Protein AF-D3AP88-F1 (afdb_monomer_lite)

Radius of gyration: 17.1 Å; chains: 1; bounding box: 40×24×46 Å

Foldseek 3Di:
DVVLVVVLVVQLVVQLVVCVVVVQVVLLVVQQADDDDPPDDPVVCVSTSRHPDSVVSNLVSCLVSVVVCCVVPVVVVVVNVVSVD

InterPro domains:
  IPR000715 Glycosyl transferase, family 4 [PTHR22926] (4-71)
  IPR018480 Phospho-N-acetylmuramoyl-pentapeptide transferase, conserved site [PF10555] (47-59)
  IPR018480 Phospho-N-acetylmuramoyl-pentapeptide transferase, conserved site [PS01347] (47-59)

Secondary structure (DSSP, 8-state):
-HHHHHHHHHHHHHHHHHHHHHHHHHHHHTT-BPPPPTTS-HHHHTTTTPBS-THHHHHHHHHHHHHHHTTT-TTHHHHHHHHH-

pLDDT: mean 89.01, std 6.25, range [75.31, 97.12]

Structure (mmCIF, N/CA/C/O backbone):
data_AF-D3AP88-F1
#
_entry.id   AF-D3AP88-F1
#
loop_
_atom_site.group_PDB
_atom_site.id
_atom_site.type_symbol
_atom_site.label_atom_id
_atom_site.label_alt_id
_atom_site.label_comp_id
_atom_site.label_asym_id
_atom_site.label_entity_id
_atom_site.label_seq_id
_atom_site.pdbx_PDB_ins_code
_atom_site.Cartn_x
_atom_site.Cartn_y
_atom_site.Cartn_z
_atom_site.occupancy
_atom_site.B_iso_or_equiv
_atom_site.auth_seq_id
_atom_site.auth_comp_id
_atom_site.auth_asym_id
_atom_site.auth_atom_id
_atom_site.pdbx_PDB_model_num
ATOM 1 N N . MET A 1 1 ? 21.518 -1.475 -8.255 1.00 77.12 1 MET A N 1
ATOM 2 C CA . MET A 1 1 ? 20.717 -2.371 -7.383 1.00 77.12 1 MET A CA 1
ATOM 3 C C . MET A 1 1 ? 20.244 -1.719 -6.072 1.00 77.12 1 MET A C 1
ATOM 5 O O . MET A 1 1 ? 19.065 -1.822 -5.749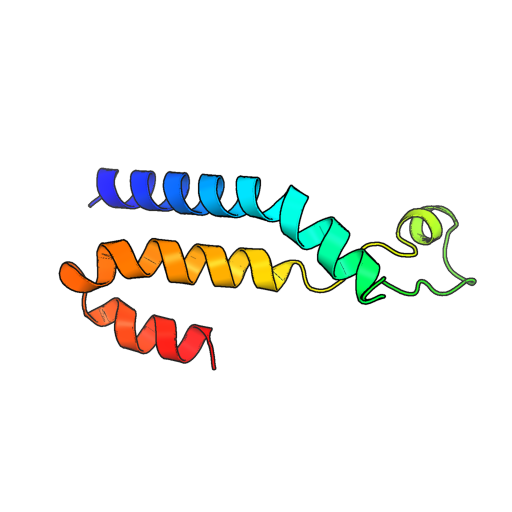 1.00 77.12 1 MET A O 1
ATOM 9 N N . ILE A 1 2 ? 21.130 -1.094 -5.277 1.00 89.62 2 ILE A N 1
ATOM 10 C CA . ILE A 1 2 ? 20.758 -0.510 -3.968 1.00 89.62 2 ILE A CA 1
ATOM 11 C C . ILE A 1 2 ? 19.827 0.702 -4.136 1.00 89.62 2 ILE A C 1
ATOM 13 O O . ILE A 1 2 ? 18.790 0.773 -3.481 1.00 89.62 2 ILE A O 1
ATOM 17 N N . ASN A 1 3 ? 20.155 1.621 -5.047 1.00 92.31 3 ASN A N 1
ATOM 18 C CA . ASN A 1 3 ? 19.380 2.845 -5.272 1.00 92.31 3 ASN A CA 1
ATOM 19 C C . ASN A 1 3 ? 17.956 2.546 -5.757 1.00 92.31 3 ASN A C 1
ATOM 21 O O . ASN A 1 3 ? 17.004 3.165 -5.302 1.00 92.31 3 ASN A O 1
ATOM 25 N N . GLU A 1 4 ? 17.806 1.566 -6.642 1.00 91.62 4 GLU A N 1
ATOM 26 C CA . GLU A 1 4 ? 16.542 1.098 -7.205 1.00 91.62 4 GLU A CA 1
ATOM 27 C C . GLU A 1 4 ? 15.670 0.474 -6.115 1.00 91.62 4 GLU A C 1
ATOM 29 O O . GLU A 1 4 ? 14.468 0.716 -6.084 1.00 91.62 4 GLU A O 1
ATOM 34 N N . THR A 1 5 ? 16.282 -0.259 -5.179 1.00 92.00 5 THR A N 1
ATOM 35 C CA . THR A 1 5 ? 15.578 -0.839 -4.026 1.00 92.00 5 THR A CA 1
ATOM 36 C C . THR A 1 5 ? 15.089 0.253 -3.076 1.00 92.00 5 THR A C 1
ATOM 38 O O . THR A 1 5 ? 13.934 0.236 -2.660 1.00 92.00 5 THR A O 1
ATOM 41 N N . ILE A 1 6 ? 15.937 1.240 -2.766 1.00 96.00 6 ILE A N 1
ATOM 42 C CA . ILE A 1 6 ? 15.552 2.395 -1.940 1.00 96.00 6 ILE A CA 1
ATOM 43 C C . ILE A 1 6 ? 14.403 3.162 -2.605 1.00 96.00 6 ILE A C 1
ATOM 45 O O . ILE A 1 6 ? 13.429 3.518 -1.944 1.00 96.00 6 ILE A O 1
ATOM 49 N N . LEU A 1 7 ? 14.487 3.376 -3.917 1.00 95.44 7 LEU A N 1
ATOM 50 C CA . LEU A 1 7 ? 13.469 4.086 -4.682 1.00 95.44 7 LEU A CA 1
ATOM 51 C C . LEU A 1 7 ? 12.142 3.311 -4.691 1.00 95.44 7 LEU A C 1
ATOM 53 O O . LEU A 1 7 ? 11.097 3.909 -4.441 1.00 95.44 7 LEU A O 1
ATOM 57 N N . ALA A 1 8 ? 12.176 1.986 -4.855 1.00 94.88 8 ALA A N 1
ATOM 58 C CA . ALA A 1 8 ? 10.991 1.136 -4.749 1.00 94.88 8 ALA A CA 1
ATOM 59 C C . ALA A 1 8 ? 10.337 1.218 -3.357 1.00 94.88 8 ALA A C 1
ATOM 61 O O . ALA A 1 8 ? 9.116 1.338 -3.261 1.00 94.88 8 ALA A O 1
ATOM 62 N N . ILE A 1 9 ? 11.133 1.224 -2.279 1.00 95.88 9 ILE A N 1
ATOM 63 C CA . ILE A 1 9 ? 10.627 1.392 -0.905 1.00 95.88 9 ILE A CA 1
ATOM 64 C C . ILE A 1 9 ? 9.921 2.745 -0.750 1.00 95.88 9 ILE A C 1
ATOM 66 O O . ILE A 1 9 ? 8.813 2.803 -0.216 1.00 95.88 9 ILE A O 1
ATOM 70 N N . ILE A 1 10 ? 10.536 3.825 -1.238 1.00 97.12 10 ILE A N 1
ATOM 71 C CA . ILE A 1 10 ? 9.969 5.178 -1.151 1.00 97.12 10 ILE A CA 1
ATOM 72 C C . ILE A 1 10 ? 8.671 5.278 -1.960 1.00 97.12 10 ILE A C 1
ATOM 74 O O . ILE A 1 10 ? 7.686 5.818 -1.453 1.00 97.12 10 ILE A O 1
ATOM 78 N N . ILE A 1 11 ? 8.637 4.732 -3.181 1.00 96.12 11 ILE A N 1
ATOM 79 C CA . ILE A 1 11 ? 7.430 4.711 -4.019 1.00 96.12 11 ILE A CA 1
ATOM 80 C C . ILE A 1 11 ? 6.304 3.940 -3.322 1.00 96.12 11 ILE A C 1
ATOM 82 O O . ILE A 1 11 ? 5.203 4.473 -3.179 1.00 96.12 11 ILE A O 1
ATOM 86 N N . ALA A 1 12 ? 6.572 2.724 -2.838 1.00 95.81 12 ALA A N 1
ATOM 87 C CA . ALA A 1 12 ? 5.560 1.905 -2.174 1.00 95.81 12 ALA A CA 1
ATOM 88 C C . ALA A 1 12 ? 5.022 2.577 -0.900 1.00 95.81 12 ALA A C 1
ATOM 90 O O . ALA A 1 12 ? 3.814 2.557 -0.630 1.00 95.81 12 ALA A O 1
ATOM 91 N N . PHE A 1 13 ? 5.903 3.215 -0.128 1.00 96.69 13 PHE A N 1
ATOM 92 C CA . PHE A 1 13 ? 5.511 3.986 1.045 1.00 96.69 13 PHE A CA 1
ATOM 93 C C . PHE A 1 13 ? 4.616 5.171 0.668 1.00 96.69 13 PHE A C 1
ATOM 95 O O . PHE A 1 13 ? 3.543 5.330 1.250 1.00 96.69 13 PHE A O 1
ATOM 102 N N . ALA A 1 14 ? 5.012 5.963 -0.332 1.00 96.88 14 ALA A N 1
ATOM 103 C CA . ALA A 1 14 ? 4.244 7.119 -0.784 1.00 96.88 14 ALA A CA 1
ATOM 104 C C . ALA A 1 14 ? 2.850 6.714 -1.287 1.00 96.88 14 ALA A C 1
ATOM 106 O O . ALA A 1 14 ? 1.852 7.300 -0.865 1.00 96.88 14 ALA A O 1
ATOM 107 N N . ILE A 1 15 ? 2.762 5.669 -2.119 1.00 96.19 15 ILE A N 1
ATOM 108 C CA . ILE A 1 15 ? 1.482 5.147 -2.621 1.00 96.19 15 ILE A CA 1
ATOM 109 C C . ILE A 1 15 ? 0.599 4.689 -1.456 1.00 96.19 15 ILE A C 1
ATOM 111 O O . ILE A 1 15 ? -0.566 5.078 -1.379 1.00 96.19 15 ILE A O 1
ATOM 115 N N . SER A 1 16 ? 1.146 3.908 -0.519 1.00 95.56 16 SER A N 1
ATOM 116 C CA . SER A 1 16 ? 0.382 3.430 0.637 1.00 95.56 16 SER A CA 1
ATOM 117 C C . SER A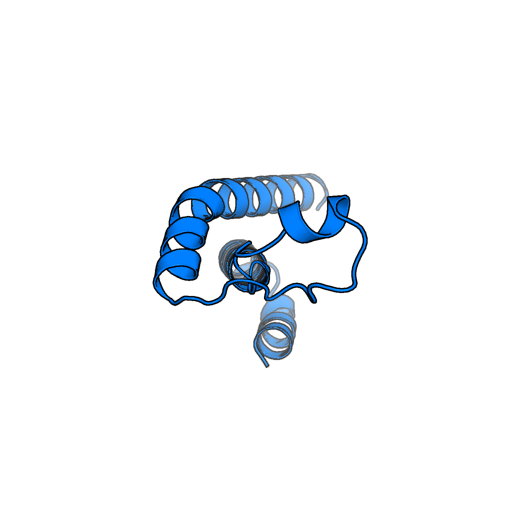 1 16 ? -0.113 4.586 1.509 1.00 95.56 16 SER A C 1
ATOM 119 O O . SER A 1 16 ? -1.273 4.588 1.916 1.00 95.56 16 SER A O 1
ATOM 121 N N . ALA A 1 17 ? 0.739 5.576 1.788 1.00 95.75 17 ALA A N 1
ATOM 122 C CA . ALA A 1 17 ? 0.395 6.723 2.623 1.00 95.75 17 ALA A CA 1
ATOM 123 C C . ALA A 1 17 ? -0.710 7.587 1.995 1.00 95.75 17 ALA A C 1
ATOM 125 O O . ALA A 1 17 ? -1.603 8.040 2.710 1.00 95.75 17 ALA A O 1
ATOM 126 N N . ILE A 1 18 ? -0.689 7.767 0.669 1.00 95.75 18 ILE A N 1
ATOM 127 C CA . ILE A 1 18 ? -1.716 8.515 -0.074 1.00 95.75 18 ILE A CA 1
ATOM 128 C C . ILE A 1 18 ? -3.035 7.735 -0.143 1.00 95.75 18 ILE A C 1
ATOM 130 O O . ILE A 1 18 ? -4.109 8.326 -0.024 1.00 95.75 18 ILE A O 1
ATOM 134 N N . LEU A 1 19 ? -2.982 6.412 -0.310 1.00 94.25 19 LEU A N 1
ATOM 135 C CA . LEU A 1 19 ? -4.183 5.577 -0.390 1.00 94.25 19 LEU A CA 1
ATOM 136 C C . LEU A 1 19 ? -4.906 5.442 0.956 1.00 94.25 19 LEU A C 1
ATOM 138 O O . LEU A 1 19 ? -6.133 5.362 0.970 1.00 94.25 19 LEU A O 1
ATOM 142 N N . CYS A 1 20 ? -4.190 5.456 2.084 1.00 91.88 20 CYS A N 1
ATOM 143 C CA . CYS A 1 20 ? -4.778 5.360 3.425 1.00 91.88 20 CYS A CA 1
ATOM 144 C C . CYS A 1 20 ? -5.977 6.303 3.673 1.00 91.88 20 CYS A C 1
ATOM 146 O O . CYS A 1 20 ? -7.064 5.794 3.957 1.00 91.88 20 CYS A O 1
ATOM 148 N N . PRO A 1 21 ? -5.859 7.642 3.550 1.00 92.81 21 PRO A N 1
ATOM 149 C CA . PRO A 1 21 ? -6.972 8.559 3.811 1.00 92.81 21 PRO A CA 1
ATOM 150 C C . PRO A 1 21 ? -8.147 8.408 2.834 1.00 92.81 21 PRO A C 1
ATOM 152 O O . PRO A 1 21 ? -9.247 8.851 3.149 1.00 92.81 21 PRO A O 1
ATOM 155 N N . ILE A 1 22 ? -7.944 7.779 1.671 1.00 92.12 22 ILE A N 1
ATOM 156 C CA . ILE A 1 22 ? -8.991 7.545 0.666 1.00 92.12 22 ILE A CA 1
ATOM 157 C C . ILE A 1 22 ? -9.726 6.230 0.957 1.00 92.12 22 ILE A C 1
ATOM 159 O O . ILE A 1 22 ? -10.957 6.171 0.948 1.00 92.12 22 ILE A O 1
ATOM 163 N N . VAL A 1 23 ? -8.975 5.167 1.249 1.00 91.00 23 VAL A N 1
ATOM 164 C CA . VAL A 1 23 ? -9.510 3.809 1.404 1.00 91.00 23 VAL A CA 1
ATOM 165 C C . VAL A 1 23 ? -10.140 3.597 2.782 1.0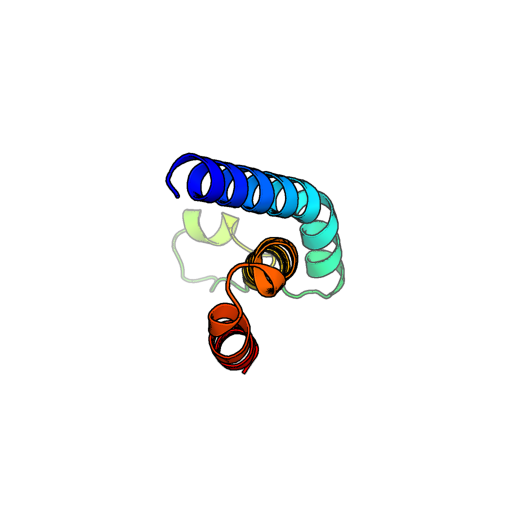0 91.00 23 VAL A C 1
ATOM 167 O O . VAL A 1 23 ? -11.173 2.941 2.876 1.00 91.00 23 VAL A O 1
ATOM 170 N N . ILE A 1 24 ? -9.598 4.184 3.852 1.00 90.81 24 ILE A N 1
ATOM 171 C CA . ILE A 1 24 ? -10.157 4.061 5.212 1.00 90.81 24 ILE A CA 1
ATOM 172 C C . ILE A 1 24 ? -11.631 4.513 5.297 1.00 90.81 24 ILE A C 1
ATOM 174 O O . ILE A 1 24 ? -12.459 3.719 5.755 1.00 90.81 24 ILE A O 1
ATOM 178 N N . PRO A 1 25 ? -12.026 5.725 4.847 1.00 89.19 25 PRO A N 1
ATOM 179 C CA . PRO A 1 25 ? -13.430 6.134 4.892 1.00 89.19 25 PRO A CA 1
ATOM 180 C C . PRO A 1 25 ? -14.304 5.305 3.945 1.00 89.19 25 PRO A C 1
ATOM 182 O O . PRO A 1 25 ? -15.475 5.073 4.245 1.00 89.19 25 PRO A O 1
ATOM 185 N N . PHE A 1 26 ? -13.754 4.823 2.826 1.00 88.38 26 PHE A N 1
ATOM 186 C CA . PHE A 1 26 ? -14.460 3.917 1.922 1.00 88.38 26 PHE A CA 1
ATOM 187 C C . PHE A 1 26 ? -14.781 2.572 2.596 1.00 88.38 26 PHE A C 1
ATOM 189 O O . PHE A 1 26 ? -15.936 2.146 2.592 1.00 88.38 26 PHE A O 1
ATOM 196 N N . LEU A 1 27 ? -13.806 1.951 3.265 1.00 87.06 27 LEU A N 1
ATOM 197 C CA . LEU A 1 27 ? -14.003 0.712 4.026 1.00 87.06 27 LEU A CA 1
ATOM 198 C C . LEU A 1 27 ? -14.987 0.900 5.188 1.00 87.06 27 LEU A C 1
ATOM 200 O O . LEU A 1 27 ? -15.808 0.021 5.456 1.00 87.06 27 LEU A O 1
A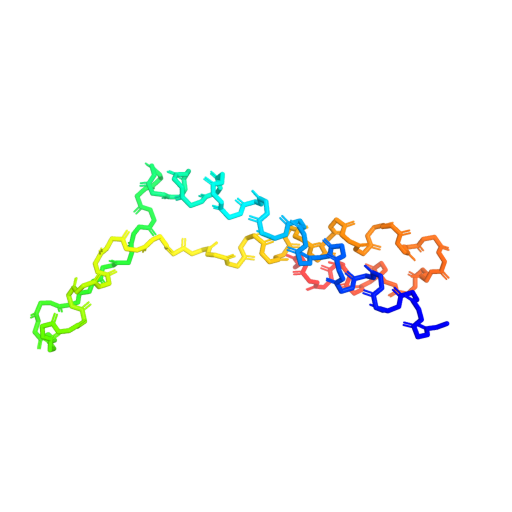TOM 204 N N . HIS A 1 28 ? -14.960 2.066 5.837 1.00 84.94 28 HIS A N 1
ATOM 205 C CA . HIS A 1 28 ? -15.924 2.402 6.882 1.00 84.94 28 HIS A CA 1
ATOM 206 C C . HIS A 1 28 ? -17.362 2.490 6.332 1.00 84.94 28 HIS A C 1
ATOM 208 O O . HIS A 1 28 ? -18.298 2.000 6.965 1.00 84.94 28 HIS A O 1
ATOM 214 N N . ARG A 1 29 ? -17.560 3.048 5.126 1.00 85.69 29 ARG A N 1
ATOM 215 C CA . ARG A 1 29 ? -18.880 3.087 4.456 1.00 85.69 29 ARG A CA 1
ATOM 216 C C . ARG A 1 29 ? -19.403 1.700 4.091 1.00 85.69 29 ARG A C 1
ATOM 218 O O . ARG A 1 29 ? -20.606 1.470 4.171 1.00 85.69 29 ARG A O 1
ATOM 225 N N . LEU A 1 30 ? -18.512 0.777 3.739 1.00 85.62 30 LEU A N 1
ATOM 226 C CA . LEU A 1 30 ? -18.853 -0.618 3.450 1.00 85.62 30 LEU A CA 1
ATOM 227 C C . LEU A 1 30 ? -19.176 -1.445 4.708 1.00 85.62 30 LEU A C 1
ATOM 229 O O . LEU A 1 30 ? -19.489 -2.626 4.593 1.00 85.62 30 LEU A O 1
ATOM 233 N N . LYS A 1 31 ? -19.129 -0.838 5.905 1.00 78.94 31 LYS A N 1
ATOM 234 C CA . LYS A 1 31 ? -19.366 -1.494 7.201 1.00 78.94 31 LYS A CA 1
ATOM 235 C C . LYS A 1 31 ? -18.417 -2.665 7.488 1.00 78.94 31 LYS A C 1
ATOM 237 O O . LYS A 1 31 ? -18.735 -3.513 8.317 1.00 78.94 31 LYS A O 1
ATOM 242 N N . PHE A 1 32 ? -17.216 -2.672 6.904 1.00 75.31 32 PHE A N 1
ATOM 243 C CA . PHE A 1 32 ? -16.150 -3.625 7.245 1.00 75.31 32 PHE A CA 1
ATOM 244 C C . PHE A 1 32 ? -15.483 -3.299 8.593 1.00 75.31 32 PHE A C 1
ATOM 246 O O . PHE A 1 32 ? -14.275 -3.429 8.739 1.00 75.31 32 PHE A O 1
ATOM 253 N N . GLY A 1 33 ? -16.236 -2.836 9.590 1.00 76.94 33 GLY A N 1
ATOM 254 C CA . GLY A 1 33 ? -15.705 -2.524 10.914 1.00 76.94 33 GLY A CA 1
ATOM 255 C C . GLY A 1 33 ? -15.442 -3.787 11.732 1.00 76.94 33 GLY A C 1
ATOM 256 O O . GLY A 1 33 ? -16.220 -4.740 11.686 1.00 76.94 33 GLY A O 1
ATOM 257 N N . GLN A 1 34 ? -14.365 -3.791 12.514 1.00 80.56 34 GLN A N 1
ATOM 258 C CA . GLN A 1 34 ? -14.094 -4.869 13.456 1.00 80.56 34 GLN A CA 1
ATOM 259 C C . GLN A 1 34 ? -15.148 -4.865 14.571 1.00 80.56 34 GLN A C 1
ATOM 261 O O . GLN A 1 34 ? -15.335 -3.851 15.248 1.00 80.56 34 GLN A O 1
ATOM 266 N N . GLN A 1 35 ? -15.807 -6.009 14.774 1.00 81.75 35 GLN A N 1
ATOM 267 C CA . GLN A 1 35 ? -16.639 -6.243 15.950 1.00 81.75 35 GLN A CA 1
ATOM 268 C C . GLN A 1 35 ? -15.775 -6.793 17.086 1.00 81.75 35 GLN A C 1
ATOM 270 O O . GLN A 1 35 ? -15.117 -7.827 16.949 1.00 81.75 35 GLN A O 1
ATOM 275 N N . VAL A 1 36 ? -15.752 -6.072 18.199 1.00 82.44 36 VAL A N 1
ATOM 276 C CA . VAL A 1 36 ? -15.080 -6.447 19.440 1.00 82.44 36 VAL A CA 1
ATOM 277 C C . VAL A 1 36 ? -16.128 -7.027 20.386 1.00 82.44 36 VAL A C 1
ATOM 279 O O . VAL A 1 36 ? -17.255 -6.545 20.449 1.00 82.44 36 VAL A O 1
ATOM 282 N N . ARG A 1 37 ? -15.769 -8.096 21.101 1.00 83.00 37 ARG A N 1
ATOM 283 C CA . ARG A 1 37 ? -16.650 -8.731 22.089 1.00 83.00 37 ARG A CA 1
ATOM 284 C C . ARG A 1 37 ? -16.791 -7.833 23.318 1.00 83.00 37 ARG A C 1
ATOM 286 O O . ARG A 1 37 ? -15.793 -7.287 23.784 1.00 83.00 37 ARG A O 1
ATOM 293 N N . GLU A 1 38 ? -18.003 -7.740 23.855 1.00 78.38 38 GLU A N 1
ATOM 294 C CA . GLU A 1 38 ? -18.317 -6.872 24.999 1.00 78.38 38 GLU A CA 1
ATOM 295 C C . GLU A 1 38 ? -17.691 -7.350 26.320 1.00 78.38 38 GLU A C 1
ATOM 297 O O . GLU A 1 38 ? -17.387 -6.532 27.176 1.00 78.38 38 GLU A O 1
ATOM 302 N N . GLU A 1 39 ? -17.396 -8.648 26.462 1.00 82.19 39 GLU A N 1
ATOM 303 C CA . GLU A 1 39 ? -16.755 -9.232 27.660 1.00 82.19 39 GLU A CA 1
ATOM 304 C C . GLU A 1 39 ? -15.243 -8.932 27.780 1.00 82.19 39 GLU A C 1
ATOM 306 O O . GLU A 1 39 ? -14.567 -9.424 28.684 1.00 82.19 39 GLU A O 1
ATOM 311 N N . GLY A 1 40 ? -14.672 -8.176 26.837 1.00 79.75 40 GLY A N 1
ATOM 312 C CA . GLY A 1 40 ? -13.248 -7.848 26.816 1.00 79.75 40 GLY A CA 1
ATOM 313 C C . GLY A 1 40 ? -12.864 -6.678 27.736 1.00 79.75 40 GLY A C 1
ATOM 314 O O . GLY A 1 40 ? -13.723 -5.939 28.211 1.00 79.75 40 GLY A O 1
ATOM 315 N N . PRO A 1 41 ? -11.556 -6.436 27.949 1.00 82.94 41 PRO A N 1
ATOM 316 C CA . PRO A 1 41 ? -11.098 -5.247 28.663 1.00 82.94 41 PRO A CA 1
ATOM 317 C C . PRO A 1 41 ? -11.553 -3.975 27.935 1.00 82.94 41 PRO A C 1
ATOM 319 O O . PRO A 1 41 ? -11.475 -3.911 26.705 1.00 82.94 41 PRO A O 1
ATOM 322 N N . GLU A 1 42 ? -11.937 -2.927 28.669 1.00 81.19 42 GLU A N 1
ATOM 323 C CA . GLU A 1 42 ? -12.443 -1.665 28.092 1.00 81.19 42 GLU A CA 1
ATOM 324 C C . GLU A 1 42 ? -11.496 -1.035 27.053 1.00 81.19 42 GLU A C 1
ATOM 326 O O . GLU A 1 42 ? -11.923 -0.392 26.093 1.00 81.19 42 GLU A O 1
ATOM 331 N N . SER A 1 43 ? -10.187 -1.257 27.195 1.00 83.38 43 SER A N 1
ATOM 332 C CA . SER A 1 43 ? -9.175 -0.801 26.237 1.00 83.38 43 SER A CA 1
ATOM 333 C C . SER A 1 43 ? -9.354 -1.394 24.832 1.00 83.38 43 SER A C 1
ATOM 335 O O . SER A 1 43 ? -8.979 -0.748 23.850 1.00 83.38 43 SER A O 1
ATOM 337 N N . HIS A 1 44 ? -9.949 -2.584 24.710 1.00 78.81 44 HIS A N 1
ATOM 338 C CA . HIS A 1 44 ? -10.230 -3.229 23.428 1.00 78.81 44 HIS A CA 1
ATOM 339 C C . HIS A 1 44 ? -11.484 -2.675 22.752 1.00 78.81 44 HIS A C 1
ATOM 341 O O . HIS A 1 44 ? -11.510 -2.615 21.522 1.00 78.81 44 HIS A O 1
ATOM 347 N N . LEU A 1 45 ? -12.470 -2.196 23.518 1.00 78.94 45 LEU A N 1
ATOM 348 C CA . LEU A 1 45 ? -13.683 -1.570 22.975 1.00 78.94 45 LEU A CA 1
ATOM 349 C C . LEU A 1 45 ? -13.358 -0.321 22.141 1.00 78.94 45 LEU A C 1
ATOM 351 O O . LEU A 1 45 ? -14.065 -0.012 21.188 1.00 78.94 45 LEU A O 1
ATOM 355 N N . LYS A 1 46 ? -12.219 0.339 22.399 1.00 81.75 46 LYS A N 1
ATOM 356 C CA . LYS A 1 46 ? -11.722 1.464 21.582 1.00 81.75 46 LYS A CA 1
ATOM 357 C C . LYS A 1 46 ? -11.426 1.094 20.124 1.00 81.75 46 LYS A C 1
ATOM 359 O O . LYS A 1 46 ? -11.339 1.984 19.286 1.00 81.75 46 LYS A O 1
ATOM 364 N N . LYS A 1 47 ? -11.240 -0.195 19.816 1.00 79.12 47 LYS A N 1
ATOM 365 C CA . LYS A 1 47 ? -11.008 -0.689 18.448 1.00 79.12 47 LYS A CA 1
ATOM 366 C C . LYS A 1 47 ? -12.311 -1.003 17.704 1.00 79.12 47 LYS A C 1
ATOM 368 O O . LYS A 1 47 ? -12.248 -1.324 16.514 1.00 79.12 47 LYS A O 1
ATOM 373 N N . GLN A 1 48 ? -13.465 -0.914 18.369 1.00 81.06 48 GLN A N 1
ATOM 374 C CA . GLN A 1 48 ? -14.776 -1.141 17.764 1.00 81.06 48 GLN A CA 1
ATOM 375 C C . GLN A 1 48 ? -14.955 -0.255 16.527 1.00 81.06 48 GLN A C 1
ATOM 377 O O . GLN A 1 48 ? -14.720 0.950 16.573 1.00 81.06 48 GLN A O 1
ATOM 382 N N . GLY A 1 49 ? -15.363 -0.854 15.409 1.00 76.94 49 GLY A N 1
ATOM 383 C CA . GLY A 1 49 ? -15.620 -0.111 14.174 1.00 76.94 49 GLY A CA 1
ATOM 384 C C . GLY A 1 49 ? -14.370 0.292 13.383 1.00 76.94 49 GLY A C 1
ATOM 385 O O . GLY A 1 49 ? -14.510 0.879 12.311 1.00 76.94 49 GLY A O 1
ATOM 386 N N . THR A 1 50 ? -13.160 -0.068 13.833 1.00 83.62 50 THR A N 1
ATOM 387 C CA . THR A 1 50 ? -11.943 0.116 13.022 1.00 83.62 50 THR A CA 1
ATOM 388 C C . THR A 1 50 ? -12.085 -0.697 11.731 1.00 83.62 50 THR A C 1
ATOM 390 O O . THR A 1 50 ? -12.370 -1.895 11.822 1.00 83.62 50 THR A O 1
ATOM 393 N N . PRO A 1 51 ? -11.922 -0.101 10.537 1.00 82.19 51 P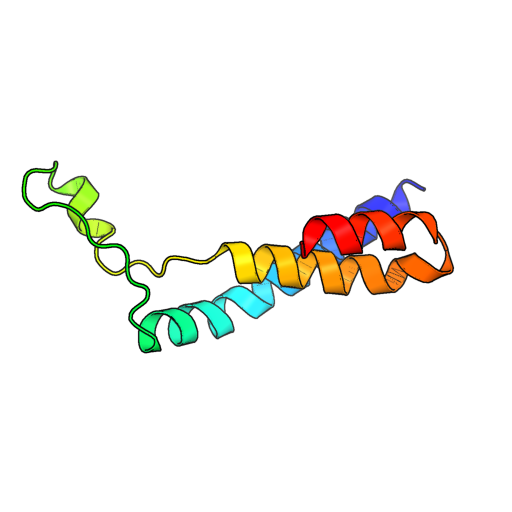RO A N 1
ATOM 394 C CA . PRO A 1 51 ? -12.077 -0.830 9.288 1.00 82.19 51 PRO A CA 1
ATOM 395 C C . PRO A 1 51 ? -11.050 -1.962 9.181 1.00 82.19 51 PRO A C 1
ATOM 397 O O . PRO A 1 51 ? -9.843 -1.771 9.314 1.00 82.19 51 PRO A O 1
ATOM 400 N N . THR A 1 52 ? -11.564 -3.155 8.926 1.00 76.69 52 THR A N 1
ATOM 401 C CA . THR A 1 52 ? -10.825 -4.355 8.547 1.00 76.69 52 THR A CA 1
ATOM 402 C C . THR A 1 52 ? -10.553 -4.303 7.037 1.00 76.69 52 THR A C 1
ATOM 404 O O . THR A 1 52 ? -11.242 -3.592 6.312 1.00 76.69 52 THR A O 1
ATOM 407 N N . MET A 1 53 ? -9.531 -5.020 6.554 1.00 83.00 53 MET A N 1
ATOM 408 C CA . MET A 1 53 ? -9.031 -4.998 5.157 1.00 83.00 53 MET A CA 1
ATOM 409 C C . MET A 1 53 ? -8.014 -3.904 4.773 1.00 83.00 53 MET A C 1
ATOM 411 O O . MET A 1 53 ? -7.857 -3.587 3.595 1.00 83.00 53 MET A O 1
ATOM 415 N N . GLY A 1 54 ? -7.205 -3.411 5.716 1.00 84.44 54 GLY A N 1
ATOM 416 C CA . GLY A 1 54 ? -6.035 -2.576 5.381 1.00 84.44 54 GLY A CA 1
ATOM 417 C C . GLY A 1 54 ? -5.034 -3.243 4.416 1.00 84.44 54 GLY A C 1
ATOM 418 O O . GLY A 1 54 ? -4.319 -2.554 3.693 1.00 84.44 54 GLY A O 1
ATOM 419 N N . GLY A 1 55 ? -5.030 -4.580 4.334 1.00 89.06 55 GLY A N 1
ATOM 420 C CA . GLY A 1 55 ? -4.205 -5.341 3.389 1.00 89.06 55 GLY A CA 1
ATOM 421 C C . GLY A 1 55 ? -4.449 -4.993 1.916 1.00 89.06 55 GLY A C 1
ATOM 422 O O . GLY A 1 55 ? -3.520 -5.090 1.122 1.00 89.06 55 GLY A O 1
ATOM 423 N N . LEU A 1 56 ? -5.641 -4.501 1.552 1.00 90.69 56 LEU A N 1
ATOM 424 C CA . LEU A 1 56 ? -5.922 -4.038 0.187 1.00 90.69 56 LEU A CA 1
ATOM 425 C C . LEU A 1 56 ? -5.018 -2.869 -0.218 1.00 90.69 56 LEU A C 1
ATOM 427 O O . LEU A 1 56 ? -4.545 -2.823 -1.351 1.00 90.69 56 LEU A O 1
ATOM 431 N N . ILE A 1 57 ? -4.735 -1.955 0.713 1.00 92.62 57 ILE A N 1
ATOM 432 C CA . ILE A 1 57 ? -3.847 -0.809 0.479 1.00 92.62 57 ILE A CA 1
ATOM 433 C C . ILE A 1 57 ? -2.422 -1.305 0.217 1.00 92.62 57 ILE A C 1
ATOM 435 O O . ILE A 1 57 ? -1.767 -0.857 -0.724 1.00 92.62 57 ILE A O 1
ATOM 439 N N . ILE A 1 58 ? -1.971 -2.274 1.018 1.00 92.94 58 ILE A N 1
ATOM 440 C CA . ILE A 1 58 ? -0.632 -2.861 0.917 1.00 92.94 58 ILE A CA 1
ATOM 441 C C . ILE A 1 58 ? -0.475 -3.602 -0.413 1.00 92.94 58 ILE A C 1
ATOM 443 O O . ILE A 1 58 ? 0.460 -3.317 -1.156 1.00 92.94 58 ILE A O 1
ATOM 447 N N . LEU A 1 59 ? -1.405 -4.502 -0.747 1.00 94.12 59 LEU A N 1
ATOM 448 C CA . LEU A 1 59 ? -1.370 -5.261 -2.001 1.00 94.12 59 LEU A CA 1
ATOM 449 C C . LEU A 1 59 ? -1.410 -4.334 -3.216 1.00 94.12 59 LEU A C 1
ATOM 451 O O . LEU A 1 59 ? -0.605 -4.487 -4.130 1.00 94.12 59 LEU A O 1
ATOM 455 N N . THR A 1 60 ? -2.279 -3.321 -3.194 1.00 93.88 60 THR A N 1
ATOM 456 C CA . THR A 1 60 ? -2.357 -2.324 -4.271 1.00 93.88 60 THR A CA 1
ATOM 457 C C . THR A 1 60 ? -1.029 -1.582 -4.431 1.00 93.88 60 THR A C 1
ATOM 459 O O . THR A 1 60 ? -0.531 -1.449 -5.548 1.00 93.88 60 THR A O 1
ATOM 462 N N . SER A 1 61 ? -0.411 -1.153 -3.326 1.00 95.50 61 SER A N 1
ATOM 463 C CA . SER A 1 61 ? 0.891 -0.479 -3.356 1.00 95.50 61 SER A CA 1
ATOM 464 C C . SER A 1 61 ? 2.006 -1.374 -3.910 1.00 95.50 61 SER A C 1
ATOM 466 O O . SER A 1 61 ? 2.782 -0.933 -4.763 1.00 95.50 61 SER A O 1
ATOM 468 N N . ILE A 1 62 ? 2.052 -2.647 -3.498 1.00 94.56 62 ILE A N 1
ATOM 469 C CA . ILE A 1 62 ? 3.025 -3.630 -3.997 1.00 94.56 62 ILE A CA 1
ATOM 470 C C . ILE A 1 62 ? 2.860 -3.828 -5.503 1.00 94.56 62 ILE A C 1
ATOM 472 O O . ILE A 1 62 ? 3.853 -3.779 -6.228 1.00 94.56 62 ILE A O 1
ATOM 476 N N . ILE A 1 63 ? 1.628 -4.021 -5.980 1.00 94.56 63 ILE A N 1
ATOM 477 C CA . ILE A 1 63 ? 1.344 -4.267 -7.398 1.00 94.56 63 ILE A CA 1
ATOM 478 C C . ILE A 1 63 ? 1.769 -3.060 -8.235 1.00 94.56 63 ILE A C 1
ATOM 480 O O . ILE A 1 63 ? 2.555 -3.217 -9.168 1.00 94.56 63 ILE A O 1
ATOM 484 N N . ILE A 1 64 ? 1.315 -1.855 -7.875 1.00 94.81 64 ILE A N 1
ATOM 485 C CA . ILE A 1 64 ? 1.638 -0.632 -8.622 1.00 94.81 64 ILE A CA 1
ATOM 486 C C . ILE A 1 64 ? 3.150 -0.393 -8.637 1.00 94.81 64 ILE A C 1
ATOM 488 O O . ILE A 1 64 ? 3.718 -0.149 -9.699 1.00 94.81 64 ILE A O 1
ATOM 492 N N . THR A 1 65 ? 3.815 -0.507 -7.484 1.00 95.56 65 THR A N 1
ATOM 493 C CA . THR A 1 65 ? 5.269 -0.308 -7.402 1.00 95.56 65 THR A CA 1
ATOM 494 C C . THR A 1 65 ? 6.012 -1.330 -8.257 1.00 95.56 65 THR A C 1
ATOM 496 O O . THR A 1 65 ? 6.902 -0.967 -9.021 1.00 95.56 65 THR A O 1
ATOM 499 N N . SER A 1 66 ? 5.627 -2.604 -8.176 1.00 93.62 66 SER A N 1
ATOM 500 C CA . SER A 1 66 ? 6.290 -3.689 -8.903 1.00 93.62 66 SER A CA 1
ATOM 501 C C . SER A 1 66 ? 6.141 -3.559 -10.417 1.00 93.62 66 SER A C 1
ATOM 503 O O . SER A 1 66 ? 7.087 -3.867 -11.138 1.00 93.62 66 SER A O 1
ATOM 505 N N . LEU A 1 67 ? 4.997 -3.065 -10.910 1.00 93.19 67 LEU A N 1
ATOM 506 C CA . LEU A 1 67 ? 4.756 -2.853 -12.342 1.00 93.19 67 LEU A CA 1
ATOM 507 C C . LEU A 1 67 ? 5.783 -1.912 -12.990 1.00 93.19 67 LEU A C 1
ATOM 509 O O . LEU A 1 67 ? 6.156 -2.142 -14.140 1.00 93.19 67 LEU A O 1
ATOM 513 N N . PHE A 1 68 ? 6.304 -0.920 -12.259 1.00 92.88 68 PHE A N 1
ATOM 514 C CA . PHE A 1 68 ? 7.371 -0.050 -12.770 1.00 92.88 68 PHE A CA 1
ATOM 515 C C . PHE A 1 68 ? 8.678 -0.803 -13.050 1.00 92.88 68 PHE A C 1
ATOM 517 O O . PHE A 1 68 ? 9.422 -0.411 -13.943 1.00 92.88 68 PHE A O 1
ATOM 524 N N . TYR A 1 69 ? 8.933 -1.900 -12.333 1.00 93.31 69 TYR A N 1
ATOM 525 C CA . TYR A 1 69 ? 10.172 -2.679 -12.418 1.00 93.31 69 TYR A CA 1
ATOM 526 C C . TYR A 1 69 ? 10.032 -3.975 -13.230 1.00 93.31 69 TYR A C 1
ATOM 528 O O . TYR A 1 69 ? 11.030 -4.658 -13.460 1.00 93.31 69 TYR A O 1
ATOM 536 N N . VAL A 1 70 ? 8.829 -4.325 -13.704 1.00 93.12 70 VAL A N 1
ATOM 537 C CA . VAL A 1 70 ? 8.582 -5.565 -14.471 1.00 93.12 70 VAL A CA 1
ATOM 538 C C . VAL A 1 70 ? 9.424 -5.637 -15.747 1.00 93.12 70 VAL A C 1
ATOM 540 O O . VAL A 1 70 ? 9.880 -6.720 -16.112 1.00 93.12 70 VAL A O 1
ATOM 543 N N . LYS A 1 71 ? 9.649 -4.501 -16.420 1.00 90.44 71 LYS A N 1
ATOM 544 C CA . LYS A 1 71 ? 10.437 -4.455 -17.661 1.00 90.44 71 LYS A CA 1
ATOM 545 C C . LYS A 1 71 ? 11.901 -4.833 -17.425 1.00 90.44 71 LYS A C 1
ATOM 547 O O . LYS A 1 71 ? 12.470 -5.571 -18.225 1.00 90.44 71 LYS A O 1
ATOM 552 N N . ASP A 1 72 ? 12.478 -4.352 -16.328 1.00 91.25 72 ASP A N 1
ATOM 553 C CA . ASP A 1 72 ? 13.884 -4.581 -15.986 1.00 91.25 72 ASP A CA 1
ATOM 554 C C . ASP A 1 72 ? 14.084 -5.933 -15.276 1.00 91.25 72 ASP A C 1
ATOM 556 O O . ASP A 1 72 ? 15.119 -6.583 -15.430 1.00 91.25 72 ASP A O 1
ATOM 560 N N . TYR A 1 73 ? 13.065 -6.399 -14.544 1.00 91.94 73 TYR A N 1
ATOM 561 C CA . TYR A 1 73 ? 13.078 -7.646 -13.780 1.00 91.94 73 TYR A CA 1
ATOM 562 C C . TYR A 1 73 ? 11.849 -8.514 -14.108 1.00 91.94 73 TYR A C 1
ATOM 564 O O . TYR A 1 73 ? 10.926 -8.631 -13.297 1.00 91.94 73 TYR A O 1
ATOM 572 N N . PRO A 1 74 ? 11.834 -9.222 -15.253 1.00 91.94 74 PRO A N 1
ATOM 573 C CA . PRO A 1 74 ? 10.666 -9.994 -15.700 1.00 91.94 74 PRO A CA 1
ATOM 574 C C . PRO A 1 74 ? 10.273 -11.141 -14.750 1.00 91.94 74 PRO A C 1
ATOM 576 O O . PRO A 1 74 ? 9.132 -11.598 -14.760 1.00 91.94 74 PRO A O 1
ATOM 579 N N . LYS A 1 75 ? 11.183 -11.574 -13.864 1.00 92.88 75 LYS A N 1
ATOM 580 C CA . LYS A 1 75 ? 10.904 -12.556 -12.796 1.00 92.88 75 LYS A CA 1
ATOM 581 C C . LYS A 1 75 ? 9.874 -12.069 -11.768 1.00 92.88 75 LYS A C 1
ATOM 583 O O . LYS A 1 75 ? 9.363 -12.882 -11.006 1.00 92.88 75 LYS A O 1
ATOM 588 N N . ILE A 1 76 ? 9.548 -10.777 -11.753 1.00 93.69 76 ILE A N 1
ATOM 589 C CA . ILE A 1 76 ? 8.494 -10.205 -10.909 1.00 93.69 76 ILE A CA 1
ATOM 590 C C . ILE A 1 76 ? 7.101 -10.703 -11.332 1.00 93.69 76 ILE A C 1
ATOM 592 O O . ILE A 1 76 ? 6.228 -10.844 -10.484 1.00 93.69 76 ILE A O 1
ATOM 596 N N . ILE A 1 77 ? 6.886 -11.031 -12.610 1.00 92.44 77 ILE A N 1
ATOM 597 C CA . ILE A 1 77 ? 5.573 -11.440 -13.141 1.00 92.44 77 ILE A CA 1
ATOM 598 C C . ILE A 1 77 ? 4.982 -12.663 -12.409 1.00 92.44 77 ILE A C 1
ATOM 600 O O . ILE A 1 77 ? 3.867 -12.550 -11.898 1.00 92.44 77 ILE A O 1
ATOM 604 N N . PRO A 1 78 ? 5.682 -13.812 -12.287 1.00 93.94 78 PRO A N 1
ATOM 605 C CA . PRO A 1 78 ? 5.147 -14.955 -11.543 1.00 93.94 78 PRO A CA 1
ATOM 606 C C . PRO A 1 78 ? 4.960 -14.657 -10.048 1.00 93.94 78 PRO A C 1
ATOM 608 O O . PRO A 1 78 ? 4.046 -15.192 -9.431 1.00 93.94 78 PRO A O 1
ATOM 611 N N . ILE A 1 79 ? 5.780 -13.777 -9.464 1.00 93.06 79 ILE A N 1
ATOM 612 C CA . ILE A 1 79 ? 5.644 -13.365 -8.059 1.00 93.06 79 ILE A CA 1
ATOM 613 C C . ILE A 1 79 ? 4.361 -12.548 -7.870 1.00 93.06 79 ILE A C 1
ATOM 615 O O . ILE A 1 79 ? 3.612 -12.793 -6.926 1.00 93.06 79 ILE A O 1
ATOM 619 N N . LEU A 1 80 ? 4.074 -11.612 -8.781 1.00 92.12 80 LEU A N 1
ATOM 620 C CA . LEU A 1 80 ? 2.843 -10.823 -8.752 1.00 92.12 80 LEU A CA 1
ATOM 621 C C . LEU A 1 80 ? 1.607 -11.699 -8.922 1.00 92.12 80 LEU A C 1
ATOM 623 O O . LEU A 1 80 ? 0.640 -11.505 -8.192 1.00 92.12 80 LEU A O 1
ATOM 627 N N . PHE A 1 81 ? 1.663 -12.685 -9.817 1.00 92.94 81 PHE A N 1
ATOM 628 C CA . PHE A 1 81 ? 0.587 -13.659 -9.980 1.00 92.94 81 PHE A CA 1
ATOM 629 C C . PHE A 1 81 ? 0.295 -14.393 -8.662 1.00 92.94 81 PHE A C 1
ATOM 631 O O . PHE A 1 81 ? -0.823 -14.337 -8.163 1.00 92.94 81 PHE A O 1
ATOM 638 N N . MET A 1 82 ? 1.325 -14.951 -8.019 1.00 93.69 82 MET A N 1
ATOM 639 C CA . MET A 1 82 ? 1.192 -15.618 -6.714 1.00 93.69 82 MET A CA 1
ATOM 640 C C . MET A 1 82 ? 0.717 -14.686 -5.586 1.00 93.69 82 MET A C 1
ATOM 642 O O . MET A 1 82 ? 0.117 -15.145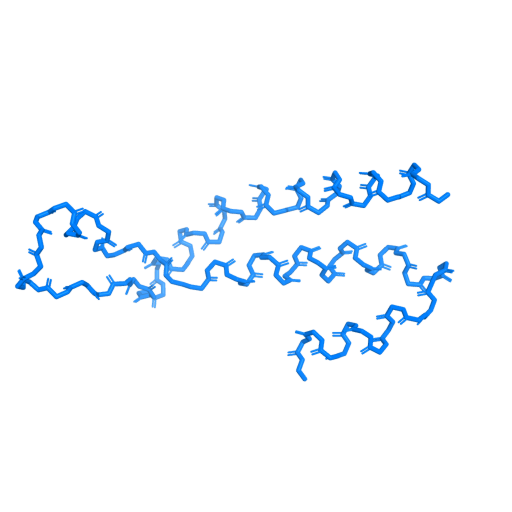 -4.620 1.00 93.69 82 MET A O 1
ATOM 646 N N . THR A 1 83 ? 1.015 -13.387 -5.674 1.00 90.94 83 THR A N 1
ATOM 647 C CA . THR A 1 83 ? 0.637 -12.394 -4.653 1.00 90.94 83 THR A CA 1
ATOM 648 C C . THR A 1 83 ? -0.843 -12.022 -4.737 1.00 90.94 83 THR A C 1
ATOM 650 O O . THR A 1 83 ? -1.459 -11.726 -3.715 1.00 90.94 83 THR A O 1
ATOM 653 N N . VAL A 1 84 ? -1.405 -12.015 -5.948 1.00 88.75 84 VAL A N 1
ATOM 654 C CA . VAL A 1 84 ? -2.832 -11.745 -6.176 1.00 88.75 84 VAL A CA 1
ATOM 655 C C . VAL A 1 84 ? -3.681 -12.992 -5.899 1.00 88.75 84 VAL A C 1
ATOM 657 O O . VAL A 1 84 ? -4.795 -12.845 -5.391 1.00 88.75 84 VAL A O 1
ATOM 660 N N . GLY A 1 85 ? -3.126 -14.184 -6.145 1.00 83.69 85 GLY A N 1
ATOM 661 C CA . GLY A 1 85 ? -3.801 -15.475 -5.988 1.00 83.69 85 GLY A CA 1
ATOM 662 C C . GLY A 1 85 ? -4.130 -16.112 -7.326 1.00 83.69 85 GLY A C 1
ATOM 663 O O . GLY A 1 85 ? -4.781 -15.434 -8.152 1.00 83.69 85 GLY A O 1
#

Organism: NCBI:txid566550

Sequence (85 aa):
MINETILAIIIAFAISAILCPIVIPFLHRLKFGQQVREEGPESHLKKQGTPTMGGLIILTSIIITSLFYVKDYPKIIPILFMTVG